Protein AF-A0A707ZUS3-F1 (afdb_monomer)

Radius of gyration: 14.58 Å; Cα contacts (8 Å, |Δi|>4): 76; chains: 1; bounding box: 31×20×42 Å

Secondary structure (DSSP, 8-state):
----HHHHHHHHHTT-EEEEEEEEE-TTT--EEEEEEEEEEEETTTEEEEGGGTGGG-

InterPro domains:
  IPR001633 EAL domain [PF00563] (7-58)
  IPR001633 EAL domain [PS50883] (1-58)
  IPR035919 EAL domain superfamily [G3DSA:3.20.20.450] (5-58)
  IPR035919 EAL domain superfamily [SSF141868] (7-57)

Solvent-accessible surface area (backbone atoms only — not comparable to full-atom values): 3581 Å² total; per-residue (Å²): 115,88,60,53,59,70,57,52,54,50,36,58,76,67,60,30,61,45,82,42,76,46,77,36,59,39,92,88,79,64,47,76,78,50,64,49,80,41,60,28,35,56,38,94,89,74,43,79,37,56,48,87,53,52,56,86,48,107

Organism: Salmonella typhimurium (NCBI:txid90371)

Mean predicted aligned error: 2.99 Å

Foldseek 3Di:
DADAPVVVVVQVVVVQKDWDWAFDADPPPRDGPGTDTFIWGCDVPPGIDGCVVYVVND

Nearest PDB structures (foldseek):
  5m1t-assembly1_A  TM=9.140E-01  e=2.702E-04  Pseudomonas aeruginosa PAO1
  2r6o-assembly1_A  TM=9.354E-01  e=6.087E-04  Thiobacillus denitrificans ATCC 25259
  5mkg-assembly1_A  TM=9.192E-01  e=4.454E-04  Pseudomonas aeruginosa
  3s83-assembly1_A  TM=8.758E-01  e=4.454E-04  Caulobacter vibrioides
  6hq7-assembly1_B  TM=9.370E-01  e=6.898E-04  Bdellovibrio bacteriovorus HD100

Sequence (58 aa):
MHFSAFRLQQAIRNREFTPFYQPIVCATGGEVVGCEMLARWLHPQKGLLSAGNFIPAI

pLDDT: mean 96.05, std 4.22, range [75.94, 98.5]

Structure (mmCIF, N/CA/C/O backbone):
data_AF-A0A707ZUS3-F1
#
_entry.id   AF-A0A707ZUS3-F1
#
loop_
_atom_site.group_PDB
_atom_site.id
_atom_site.type_symbol
_atom_site.label_atom_id
_atom_site.label_alt_id
_atom_site.label_comp_id
_atom_site.label_asym_id
_atom_site.label_entity_id
_atom_sit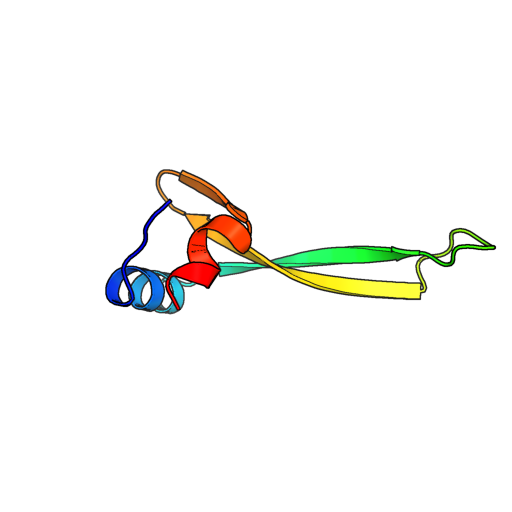e.label_seq_id
_atom_site.pdbx_PDB_ins_code
_atom_site.Cartn_x
_atom_site.Cartn_y
_atom_site.Cartn_z
_atom_site.occupancy
_atom_site.B_iso_or_equiv
_atom_site.auth_seq_id
_atom_site.auth_comp_id
_atom_site.auth_asym_id
_atom_site.auth_atom_id
_atom_site.pdbx_PDB_model_num
ATOM 1 N N . MET A 1 1 ? -7.382 13.327 5.944 1.00 75.94 1 MET A N 1
ATOM 2 C CA . MET A 1 1 ? -8.234 12.661 6.961 1.00 75.94 1 MET A CA 1
ATOM 3 C C . MET A 1 1 ? -7.395 12.492 8.213 1.00 7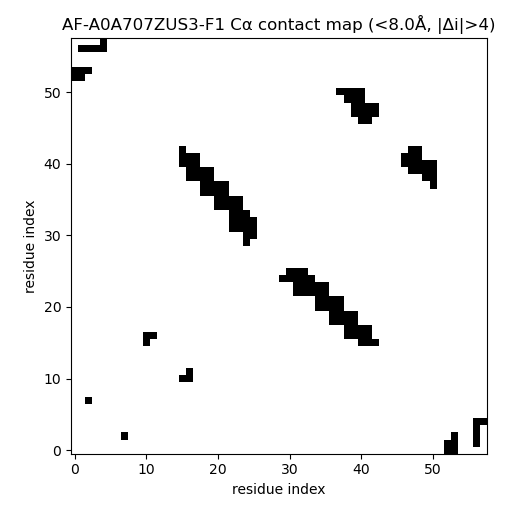5.94 1 MET A C 1
ATOM 5 O O . MET A 1 1 ? -6.193 12.343 8.067 1.00 75.94 1 MET A O 1
ATOM 9 N N . HIS A 1 2 ? -7.992 12.532 9.403 1.00 85.19 2 HIS A N 1
ATOM 10 C CA . HIS A 1 2 ? -7.271 12.288 10.654 1.00 85.19 2 HIS A CA 1
ATOM 11 C C . HIS A 1 2 ? -7.818 11.004 11.287 1.00 85.19 2 HIS A C 1
ATOM 13 O O . HIS A 1 2 ? -9.030 10.884 11.475 1.00 85.19 2 HIS A O 1
ATOM 19 N N . PHE A 1 3 ? -6.947 10.027 11.534 1.00 93.81 3 PHE A N 1
ATOM 20 C CA . PHE A 1 3 ? -7.275 8.759 12.188 1.00 93.81 3 PHE A CA 1
ATOM 21 C C . PHE A 1 3 ? -6.505 8.677 13.505 1.00 93.81 3 PHE A C 1
ATOM 23 O O . PHE A 1 3 ? -5.414 9.221 13.607 1.00 93.81 3 PHE A O 1
ATOM 30 N N . SER A 1 4 ? -7.063 8.019 14.519 1.00 94.56 4 SER A N 1
ATOM 31 C CA . SER A 1 4 ? -6.347 7.785 15.776 1.00 94.56 4 SER A CA 1
ATOM 32 C C . SER A 1 4 ? -5.544 6.487 15.719 1.00 94.56 4 SER A C 1
ATOM 34 O O . SER A 1 4 ? -5.957 5.524 15.064 1.00 94.56 4 SER A O 1
ATOM 36 N N . ALA A 1 5 ? -4.452 6.415 16.485 1.00 93.38 5 ALA A N 1
ATOM 37 C CA . ALA A 1 5 ? -3.658 5.194 16.632 1.00 93.38 5 ALA A CA 1
ATOM 38 C C . ALA A 1 5 ? -4.515 3.999 17.094 1.00 93.38 5 ALA A C 1
ATOM 40 O O . ALA A 1 5 ? -4.404 2.899 16.554 1.00 93.38 5 ALA A O 1
ATOM 41 N N . PHE A 1 6 ? -5.449 4.226 18.027 1.00 95.31 6 PHE A N 1
ATOM 42 C CA . PHE A 1 6 ? -6.396 3.198 18.471 1.00 95.31 6 PHE A CA 1
ATOM 43 C C . PHE A 1 6 ? -7.250 2.656 17.315 1.00 95.31 6 PHE A C 1
ATOM 45 O O . PHE A 1 6 ? -7.430 1.441 17.186 1.00 95.31 6 PHE A O 1
ATOM 52 N N . ARG A 1 7 ? -7.747 3.536 16.432 1.00 96.06 7 ARG A N 1
ATOM 53 C CA . ARG A 1 7 ? -8.552 3.113 15.281 1.00 96.06 7 ARG A CA 1
ATOM 54 C C . ARG A 1 7 ? -7.730 2.296 14.284 1.00 96.06 7 ARG A C 1
ATOM 56 O O . ARG A 1 7 ? -8.256 1.308 13.768 1.00 96.06 7 ARG A O 1
ATOM 63 N N . LEU A 1 8 ? -6.471 2.673 14.045 1.00 96.31 8 LEU A N 1
ATOM 64 C CA . LEU A 1 8 ? -5.551 1.923 13.181 1.00 96.31 8 LEU A CA 1
ATOM 65 C C . LEU A 1 8 ? -5.256 0.531 13.750 1.00 96.31 8 LEU A C 1
ATOM 67 O O . LEU A 1 8 ? -5.364 -0.458 13.031 1.00 96.31 8 LEU A O 1
ATOM 71 N N . GLN A 1 9 ? -4.993 0.423 15.054 1.00 96.44 9 GLN A N 1
ATOM 72 C CA . GLN A 1 9 ? -4.817 -0.874 15.714 1.00 96.44 9 GLN A CA 1
ATOM 73 C C . GLN A 1 9 ? -6.054 -1.768 15.578 1.00 96.44 9 GLN A C 1
ATOM 75 O O . GLN A 1 9 ? -5.934 -2.971 15.342 1.00 96.44 9 GLN A O 1
ATOM 80 N N . GLN A 1 10 ? -7.253 -1.196 15.705 1.00 97.75 10 GLN A N 1
ATOM 81 C CA . GLN A 1 10 ? -8.491 -1.938 15.485 1.00 97.75 10 GLN A CA 1
ATOM 82 C C . GLN A 1 10 ? -8.619 -2.409 14.030 1.00 97.75 10 GLN A C 1
ATOM 84 O O . GLN A 1 10 ? -8.982 -3.557 13.804 1.00 97.75 10 GLN A O 1
ATOM 89 N N . ALA A 1 11 ? -8.272 -1.566 13.055 1.00 97.62 11 ALA A N 1
ATOM 90 C CA . ALA A 1 11 ? -8.293 -1.935 11.640 1.00 97.62 11 ALA A CA 1
ATOM 91 C C . ALA A 1 11 ? -7.316 -3.080 11.317 1.00 97.62 11 ALA A C 1
ATOM 93 O O . ALA A 1 11 ? -7.661 -3.973 10.545 1.00 97.62 11 ALA A O 1
ATOM 94 N N . ILE A 1 12 ? -6.142 -3.111 11.964 1.00 96.81 12 ILE A N 1
ATOM 95 C CA . ILE A 1 12 ? -5.194 -4.234 11.870 1.00 96.81 12 ILE A CA 1
ATOM 96 C C . ILE A 1 12 ? -5.833 -5.517 12.414 1.00 96.81 12 ILE A C 1
ATOM 98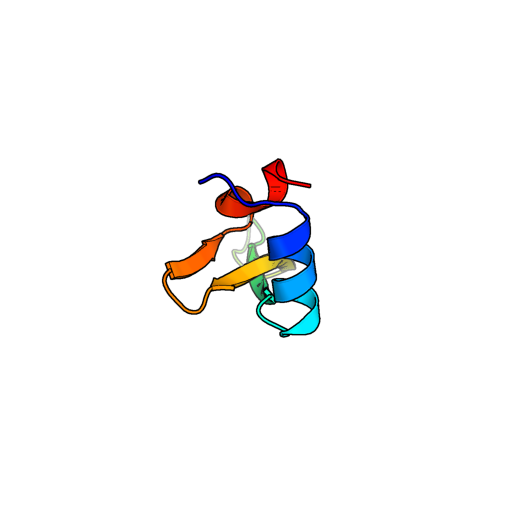 O O . ILE A 1 12 ? -5.854 -6.531 11.718 1.00 96.81 12 ILE A O 1
ATOM 102 N N . ARG A 1 13 ? -6.400 -5.476 13.631 1.00 98.12 13 ARG A N 1
ATOM 103 C CA . ARG A 1 13 ? -7.075 -6.641 14.240 1.00 98.12 13 ARG A CA 1
ATOM 104 C C . ARG A 1 13 ? -8.229 -7.161 13.380 1.00 98.12 13 ARG A C 1
ATOM 106 O O . ARG A 1 13 ? -8.404 -8.368 13.261 1.00 98.12 13 ARG A O 1
ATOM 113 N N . ASN A 1 14 ? -8.965 -6.253 12.748 1.00 98.31 14 ASN A N 1
ATOM 114 C CA . ASN A 1 14 ? -10.095 -6.563 11.878 1.00 98.31 14 ASN A CA 1
ATOM 115 C C . ASN A 1 14 ? -9.693 -6.977 10.448 1.00 98.31 14 ASN A C 1
ATOM 117 O O . ASN A 1 14 ? -10.576 -7.239 9.637 1.00 98.31 14 ASN A O 1
ATOM 121 N N . ARG A 1 15 ? -8.391 -7.034 10.120 1.00 98.06 15 ARG A N 1
ATOM 122 C CA . ARG A 1 15 ? -7.876 -7.343 8.771 1.00 98.06 15 ARG A CA 1
ATOM 123 C C . ARG A 1 15 ? -8.438 -6.424 7.678 1.00 98.06 15 ARG A C 1
ATOM 125 O O . ARG A 1 15 ? -8.697 -6.851 6.559 1.00 98.06 15 ARG A O 1
ATOM 132 N N . GLU A 1 16 ? -8.605 -5.143 8.000 1.00 98.50 16 GLU A N 1
ATOM 133 C CA . GLU A 1 16 ? -9.139 -4.144 7.064 1.00 98.50 16 GLU A CA 1
ATOM 134 C C . GLU A 1 16 ? -8.077 -3.641 6.066 1.00 98.50 16 GLU A C 1
ATOM 136 O O . GLU A 1 16 ? -8.411 -2.944 5.109 1.00 98.50 16 GLU A O 1
ATOM 141 N N . PHE A 1 17 ? -6.797 -3.973 6.267 1.00 98.19 17 PHE A N 1
ATOM 142 C CA . PHE A 1 17 ? -5.718 -3.611 5.350 1.00 98.19 17 PHE A CA 1
ATOM 143 C C . PHE A 1 17 ? -5.411 -4.744 4.375 1.00 98.19 17 PHE A C 1
ATOM 145 O O . PHE A 1 17 ? -5.276 -5.899 4.770 1.00 98.19 17 PHE A O 1
ATOM 152 N N . THR A 1 18 ? -5.257 -4.394 3.103 1.00 98.06 18 THR A N 1
ATOM 153 C CA . THR A 1 18 ? -4.977 -5.326 2.012 1.00 98.06 18 THR A CA 1
ATOM 154 C C . THR A 1 18 ? -3.844 -4.793 1.128 1.00 98.06 18 THR A C 1
ATOM 156 O O . THR A 1 18 ? -3.754 -3.573 0.930 1.00 98.06 18 THR A O 1
ATOM 159 N N . PRO A 1 19 ? -2.954 -5.656 0.608 1.00 98.06 19 PRO A N 1
ATOM 160 C CA . PRO A 1 19 ? -1.942 -5.242 -0.351 1.00 98.06 19 PRO A CA 1
ATOM 161 C C . PRO A 1 19 ? -2.565 -5.023 -1.732 1.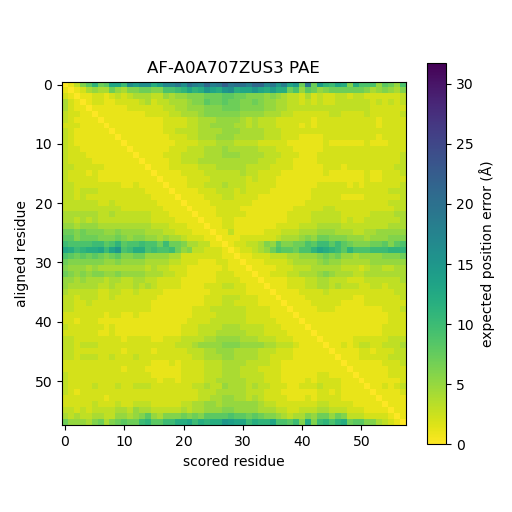00 98.06 19 PRO A C 1
ATOM 163 O O . PRO A 1 19 ? -3.329 -5.846 -2.232 1.00 98.06 19 PRO A O 1
ATOM 166 N N . PHE A 1 20 ? -2.215 -3.912 -2.369 1.00 98.31 20 PHE A N 1
ATOM 167 C CA . PHE A 1 20 ? -2.387 -3.709 -3.805 1.00 98.31 20 PHE A CA 1
ATOM 168 C C . PHE A 1 20 ? -1.005 -3.701 -4.452 1.00 98.31 20 PHE A C 1
ATOM 170 O O . PHE A 1 20 ? -0.038 -3.285 -3.819 1.00 98.31 20 PHE A O 1
ATOM 177 N N . TYR A 1 21 ? -0.907 -4.125 -5.709 1.00 98.19 21 TYR A N 1
ATOM 178 C CA . TYR A 1 21 ? 0.369 -4.224 -6.415 1.00 98.19 21 TYR A CA 1
ATOM 179 C C . TYR A 1 21 ? 0.382 -3.273 -7.605 1.00 98.19 21 TYR A C 1
ATOM 181 O O . TYR A 1 21 ? -0.484 -3.357 -8.475 1.00 98.19 21 TYR A O 1
ATOM 189 N N . GLN A 1 22 ? 1.352 -2.364 -7.630 1.00 98.25 22 GLN A N 1
ATOM 190 C CA . GLN A 1 22 ? 1.584 -1.468 -8.755 1.00 98.25 22 GLN A CA 1
ATOM 191 C C . GLN A 1 22 ? 2.732 -2.025 -9.607 1.00 98.25 22 GLN A C 1
ATOM 193 O O . GLN A 1 22 ? 3.844 -2.150 -9.092 1.00 98.25 22 GLN A O 1
ATOM 198 N N . PRO A 1 23 ? 2.499 -2.387 -10.883 1.00 97.94 23 PRO A N 1
ATOM 199 C CA . PRO A 1 23 ? 3.556 -2.878 -11.758 1.00 97.94 23 PRO A CA 1
ATOM 200 C C . PRO A 1 23 ? 4.667 -1.844 -11.946 1.00 97.94 23 PRO A C 1
ATOM 202 O O . PRO A 1 23 ? 4.399 -0.659 -12.142 1.00 97.94 23 PRO A O 1
ATOM 205 N N . ILE A 1 24 ? 5.909 -2.317 -11.932 1.00 98.38 24 ILE A N 1
ATOM 206 C CA . ILE A 1 24 ? 7.086 -1.558 -12.351 1.00 98.38 24 ILE A CA 1
ATOM 207 C C . ILE A 1 24 ? 7.434 -2.042 -13.755 1.00 98.38 24 ILE A C 1
ATOM 209 O O . ILE A 1 24 ? 7.626 -3.242 -13.966 1.00 98.38 24 ILE A O 1
ATOM 213 N N . VAL A 1 25 ? 7.487 -1.115 -14.709 1.00 98.06 25 VAL A N 1
ATOM 214 C CA . VAL A 1 25 ? 7.722 -1.414 -16.126 1.00 98.06 25 VAL A CA 1
ATOM 215 C C . VAL A 1 25 ? 9.109 -0.960 -16.561 1.00 98.06 25 VAL A C 1
ATOM 217 O O . VAL A 1 25 ? 9.594 0.090 -16.136 1.00 98.06 25 VAL A O 1
ATOM 220 N N . CYS A 1 26 ? 9.751 -1.751 -17.416 1.00 98.06 26 CYS A N 1
ATOM 221 C CA . CYS A 1 26 ? 10.987 -1.370 -18.080 1.00 98.06 26 CYS A CA 1
ATOM 222 C C . CYS A 1 26 ? 10.737 -0.176 -19.007 1.00 98.06 26 CYS A C 1
ATOM 224 O O . CYS A 1 26 ? 9.851 -0.220 -19.859 1.00 98.06 26 CYS A O 1
ATOM 226 N N . ALA A 1 27 ? 11.528 0.890 -18.869 1.00 96.75 27 ALA A N 1
ATOM 227 C CA . ALA A 1 27 ? 11.329 2.119 -19.639 1.00 96.75 27 ALA A CA 1
ATOM 228 C C . ALA A 1 27 ? 11.613 1.956 -21.143 1.00 96.75 27 ALA A C 1
ATOM 230 O O . ALA A 1 27 ? 11.072 2.709 -21.948 1.00 96.75 27 ALA A O 1
ATOM 231 N N . THR A 1 28 ? 12.469 1.004 -21.526 1.00 95.88 28 THR A N 1
ATOM 232 C CA . THR A 1 28 ? 12.874 0.797 -22.924 1.00 95.88 28 THR A CA 1
ATOM 233 C C . THR A 1 28 ? 11.988 -0.205 -23.663 1.00 95.88 28 THR A C 1
ATOM 235 O O . THR A 1 28 ? 11.724 0.008 -24.843 1.00 95.88 28 THR A O 1
ATOM 238 N N . GLY A 1 29 ? 11.534 -1.278 -23.000 1.00 92.56 29 GLY A N 1
ATOM 239 C CA . GLY A 1 29 ? 10.767 -2.366 -23.629 1.00 92.56 29 GLY A CA 1
ATOM 240 C C . GLY A 1 29 ? 9.314 -2.514 -23.159 1.00 92.56 29 GLY A C 1
ATOM 241 O O . GLY A 1 29 ? 8.531 -3.209 -23.804 1.00 92.56 29 GLY A O 1
ATOM 242 N N . GLY A 1 30 ? 8.914 -1.826 -22.083 1.00 95.50 30 GLY A N 1
ATOM 243 C CA . GLY A 1 30 ? 7.544 -1.836 -21.558 1.00 95.50 30 GLY A CA 1
ATOM 244 C C . GLY A 1 30 ? 7.145 -3.113 -20.810 1.00 95.50 30 GLY A C 1
ATOM 245 O O . GLY A 1 30 ? 6.024 -3.197 -20.306 1.00 95.50 30 GLY A O 1
ATOM 246 N N . GLU A 1 31 ? 8.031 -4.100 -20.701 1.00 97.94 31 GLU A N 1
ATOM 247 C CA . GLU A 1 31 ? 7.789 -5.319 -19.941 1.00 97.94 31 GLU A CA 1
ATOM 248 C C . GLU A 1 31 ? 7.684 -5.041 -18.437 1.00 97.94 31 GLU A C 1
ATOM 250 O O . GLU A 1 31 ? 8.350 -4.158 -17.891 1.00 97.94 31 GLU A O 1
ATOM 255 N N . VAL A 1 32 ? 6.847 -5.812 -17.742 1.00 98.00 32 VAL A N 1
ATOM 256 C CA . VAL A 1 32 ? 6.768 -5.759 -16.279 1.00 98.00 32 VAL A CA 1
ATOM 257 C C . VAL A 1 32 ? 8.008 -6.437 -15.701 1.00 98.00 32 VAL A C 1
ATOM 259 O O . VAL A 1 32 ? 8.218 -7.629 -15.908 1.00 98.00 32 VAL A O 1
ATOM 262 N N . VAL A 1 33 ? 8.807 -5.681 -14.949 1.00 97.88 33 VAL A N 1
ATOM 263 C CA . VAL A 1 33 ? 10.055 -6.154 -14.319 1.00 97.88 33 VAL A CA 1
ATOM 264 C C . VAL A 1 33 ? 9.926 -6.346 -12.809 1.00 97.88 33 VAL A C 1
ATOM 266 O O . VAL A 1 33 ? 10.827 -6.871 -12.161 1.00 97.88 33 VAL A O 1
ATOM 269 N N . GLY A 1 34 ? 8.802 -5.930 -12.228 1.00 98.06 34 GLY A N 1
ATOM 270 C CA . GLY A 1 34 ? 8.529 -6.077 -10.805 1.00 98.06 34 GLY A CA 1
ATOM 271 C C . GLY A 1 34 ? 7.210 -5.432 -10.404 1.00 98.06 34 GLY A C 1
ATOM 272 O O . GLY A 1 34 ? 6.403 -5.043 -11.251 1.00 98.06 34 GLY A O 1
ATOM 273 N N . CYS A 1 35 ? 6.989 -5.301 -9.099 1.00 98.25 35 CYS A N 1
ATOM 274 C CA . CYS A 1 35 ? 5.868 -4.537 -8.566 1.00 98.25 35 CYS A CA 1
ATOM 275 C C . CYS A 1 35 ? 6.203 -3.912 -7.209 1.00 98.25 35 CYS A C 1
ATOM 277 O O . CYS A 1 35 ? 6.990 -4.458 -6.437 1.00 98.25 35 CYS A O 1
ATOM 279 N N . GLU A 1 36 ? 5.574 -2.778 -6.919 1.00 98.44 36 GLU A N 1
ATOM 280 C CA . GLU A 1 36 ? 5.534 -2.185 -5.587 1.00 98.44 36 GLU A CA 1
ATOM 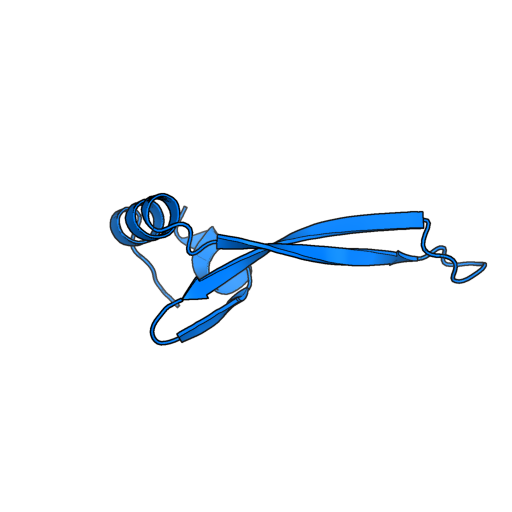281 C C . GLU A 1 36 ? 4.266 -2.651 -4.862 1.00 98.44 36 GLU A C 1
ATOM 283 O O . GLU A 1 36 ? 3.159 -2.567 -5.403 1.00 98.44 36 GLU A O 1
ATOM 288 N N . MET A 1 37 ? 4.416 -3.133 -3.626 1.00 98.25 37 MET A N 1
ATOM 289 C CA . MET A 1 37 ? 3.282 -3.423 -2.752 1.00 98.25 37 MET A CA 1
ATOM 290 C C . MET A 1 37 ? 2.858 -2.146 -2.026 1.00 98.25 37 MET A C 1
ATOM 292 O O . MET A 1 37 ? 3.590 -1.606 -1.201 1.00 98.25 37 MET A O 1
ATOM 296 N N . LEU A 1 38 ? 1.628 -1.710 -2.270 1.00 98.12 38 LEU A N 1
ATOM 297 C CA . LEU A 1 38 ? 1.033 -0.540 -1.651 1.00 98.12 38 LEU A CA 1
ATOM 298 C C . LEU A 1 38 ? -0.087 -0.951 -0.699 1.00 98.12 38 LEU A C 1
ATOM 300 O O . LEU A 1 38 ? -1.060 -1.592 -1.099 1.00 98.12 38 LEU A O 1
ATOM 304 N N . ALA A 1 39 ? -0.003 -0.5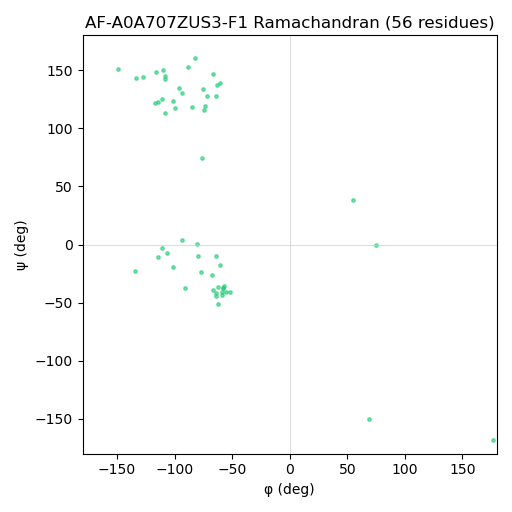10 0.555 1.00 97.56 39 ALA A N 1
ATOM 305 C CA . ALA A 1 39 ? -1.077 -0.726 1.514 1.00 97.56 39 ALA A CA 1
ATOM 306 C C . ALA A 1 39 ? -2.365 -0.011 1.065 1.00 97.56 39 ALA A C 1
ATOM 308 O O . ALA A 1 39 ? -2.357 1.149 0.624 1.00 97.56 39 ALA A O 1
ATOM 309 N N . ARG A 1 40 ? -3.493 -0.703 1.204 1.00 98.31 40 ARG A N 1
ATOM 310 C CA . ARG A 1 40 ? -4.836 -0.141 1.076 1.00 98.31 40 ARG A CA 1
ATOM 311 C C . ARG A 1 40 ? -5.658 -0.490 2.295 1.00 98.31 40 ARG A C 1
ATOM 313 O O . ARG A 1 40 ? -5.531 -1.583 2.833 1.00 98.31 40 ARG A O 1
ATOM 320 N N . TRP A 1 41 ? -6.519 0.429 2.704 1.00 98.19 41 TRP A N 1
ATOM 321 C CA . TRP A 1 41 ? -7.464 0.196 3.787 1.00 98.19 41 TRP A CA 1
ATOM 322 C C . TRP A 1 41 ? -8.869 0.070 3.205 1.00 98.19 41 TRP A C 1
ATOM 324 O O . TRP A 1 41 ? -9.414 1.041 2.687 1.00 98.19 41 TRP A O 1
ATOM 334 N N . LEU A 1 42 ? -9.456 -1.121 3.293 1.00 98.31 42 LEU A N 1
ATOM 335 C CA . LEU A 1 42 ? -10.873 -1.374 3.046 1.00 98.31 42 LEU A CA 1
ATOM 336 C C . LEU A 1 42 ? -11.686 -0.883 4.251 1.00 98.31 42 LEU A C 1
ATOM 338 O O . LEU A 1 42 ? -12.123 -1.660 5.098 1.00 98.31 42 LEU A O 1
ATOM 342 N N . HIS A 1 43 ? -11.835 0.434 4.371 1.00 98.00 43 HIS A N 1
ATOM 343 C CA . HIS A 1 43 ? -12.517 1.044 5.503 1.00 98.00 43 HIS A CA 1
ATOM 344 C C . HIS A 1 43 ? -14.032 0.781 5.412 1.00 98.00 43 HIS A C 1
ATOM 346 O O . HIS A 1 43 ? -14.644 1.169 4.412 1.00 98.00 43 HIS A O 1
ATOM 352 N N . PRO A 1 44 ? -14.692 0.251 6.462 1.00 97.38 44 PRO A N 1
ATOM 353 C CA . PRO A 1 44 ? -16.081 -0.213 6.368 1.00 97.38 44 PRO A CA 1
ATOM 354 C C . PRO A 1 44 ? -17.081 0.858 5.902 1.00 97.38 44 PRO A C 1
ATOM 356 O O . PRO A 1 44 ? -18.013 0.561 5.169 1.00 97.38 44 PRO A O 1
ATOM 359 N N . GLN A 1 45 ? -16.874 2.118 6.304 1.00 96.56 45 GLN A N 1
ATOM 360 C CA . GLN A 1 45 ? -17.747 3.245 5.935 1.00 96.56 45 GLN A CA 1
ATOM 361 C C . GLN A 1 45 ? -17.200 4.141 4.815 1.00 96.56 45 GLN A C 1
ATOM 363 O O . GLN A 1 45 ? -17.956 4.911 4.235 1.00 96.56 45 GLN A O 1
ATOM 368 N N . LYS A 1 46 ? -15.888 4.110 4.544 1.00 96.12 46 LYS A N 1
ATOM 369 C CA . LYS A 1 46 ? -15.229 5.053 3.617 1.00 96.12 46 LYS A CA 1
ATOM 370 C C . LYS A 1 46 ? -14.755 4.381 2.331 1.00 96.12 46 LYS A C 1
ATOM 372 O O . LYS A 1 46 ? -14.232 5.059 1.454 1.00 96.12 46 LYS A O 1
ATOM 377 N N . GLY A 1 47 ? -14.935 3.066 2.226 1.00 97.06 47 GLY A N 1
ATOM 378 C CA . GLY A 1 47 ? -14.453 2.276 1.107 1.00 97.06 47 GLY A CA 1
ATOM 379 C C . GLY A 1 47 ? -12.930 2.180 1.086 1.00 97.06 47 GLY A C 1
ATOM 380 O O . GLY A 1 47 ? -12.267 2.187 2.123 1.00 97.06 47 GLY A O 1
ATOM 381 N N . LEU A 1 48 ? -12.384 2.059 -0.120 1.00 97.88 48 LEU A N 1
ATOM 382 C CA . LEU A 1 48 ? -10.959 1.878 -0.359 1.00 97.88 48 LEU A CA 1
ATOM 383 C C . LEU A 1 48 ? -10.188 3.188 -0.140 1.00 97.88 48 LEU A C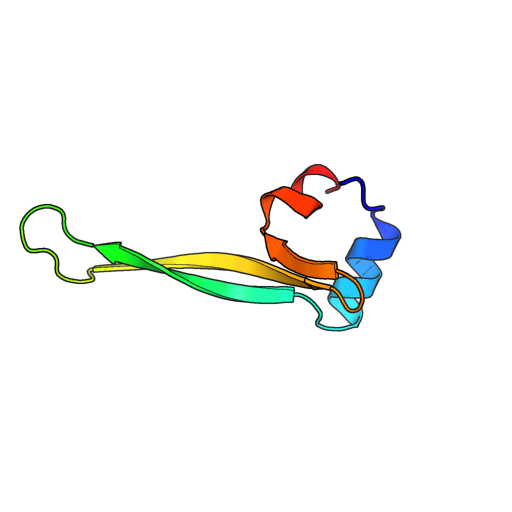 1
ATOM 385 O O . LEU A 1 48 ? -10.353 4.144 -0.893 1.00 97.88 48 LEU A O 1
ATOM 389 N N . LEU A 1 49 ? -9.302 3.211 0.854 1.00 97.81 49 LEU A N 1
ATOM 390 C CA . LEU A 1 49 ? -8.407 4.335 1.134 1.00 97.81 49 LEU A CA 1
ATOM 391 C C . LEU A 1 49 ? -6.959 3.999 0.763 1.00 97.81 49 LEU A C 1
ATOM 393 O O . LEU A 1 49 ? -6.497 2.865 0.937 1.00 97.81 49 LEU A O 1
ATOM 397 N N . SER A 1 50 ? -6.229 5.003 0.276 1.00 97.50 50 SER A N 1
ATOM 398 C CA . SER A 1 50 ? -4.801 4.895 -0.024 1.00 97.50 50 SER A CA 1
ATOM 399 C C . SER A 1 50 ? -3.955 5.081 1.237 1.00 97.50 50 SER A C 1
ATOM 401 O O . SER A 1 50 ? -4.407 5.659 2.227 1.00 97.50 50 SER A O 1
ATOM 403 N N . ALA A 1 51 ? -2.699 4.626 1.192 1.00 96.75 51 ALA A N 1
ATOM 404 C CA . ALA A 1 51 ? -1.744 4.787 2.290 1.00 96.75 51 ALA A CA 1
ATOM 405 C C . ALA A 1 51 ? -1.625 6.249 2.765 1.00 96.75 51 ALA A C 1
ATOM 407 O O . ALA A 1 51 ? -1.658 6.519 3.964 1.00 96.75 51 ALA A O 1
ATOM 408 N N . GLY A 1 52 ? -1.610 7.214 1.838 1.00 96.00 52 GLY A N 1
ATOM 409 C CA . GLY A 1 52 ? -1.538 8.641 2.169 1.00 96.00 52 GLY A CA 1
ATOM 410 C C . GLY A 1 52 ? -2.704 9.159 3.020 1.00 96.00 52 GLY A C 1
ATOM 411 O O . GLY A 1 52 ? -2.585 10.202 3.655 1.00 96.00 52 GLY A O 1
ATOM 412 N N . ASN A 1 53 ? -3.831 8.441 3.088 1.00 96.69 53 ASN A N 1
ATOM 413 C CA . ASN A 1 53 ? -4.943 8.828 3.951 1.00 96.69 53 ASN A CA 1
ATOM 414 C C . ASN A 1 53 ? -4.714 8.508 5.435 1.00 96.69 53 ASN A C 1
ATOM 416 O O . ASN A 1 53 ? -5.378 9.135 6.262 1.00 96.69 53 ASN A O 1
ATOM 420 N N . PHE A 1 54 ? -3.852 7.542 5.773 1.00 95.75 54 PHE A N 1
ATOM 421 C CA . PHE A 1 54 ? -3.751 7.003 7.136 1.00 95.75 54 PHE A CA 1
ATOM 422 C C . PHE A 1 54 ? -2.327 6.841 7.678 1.00 95.75 54 PHE A C 1
ATOM 424 O O . PHE A 1 54 ? -2.166 6.851 8.893 1.00 95.75 54 PHE A O 1
ATOM 431 N N . ILE A 1 55 ? -1.303 6.740 6.826 1.00 94.44 55 ILE A N 1
ATOM 432 C CA . ILE A 1 55 ? 0.098 6.657 7.268 1.00 94.44 55 ILE A CA 1
ATOM 433 C C . ILE A 1 55 ? 0.535 7.856 8.130 1.00 94.44 55 ILE A C 1
ATOM 435 O O . ILE A 1 55 ? 1.227 7.613 9.109 1.00 94.44 55 ILE A O 1
ATOM 439 N N . PRO A 1 56 ? 0.111 9.115 7.879 1.00 94.19 56 PRO A N 1
ATOM 440 C CA . PRO A 1 56 ? 0.520 10.247 8.723 1.00 94.19 56 PRO A CA 1
ATOM 441 C C . PRO A 1 56 ? 0.044 10.194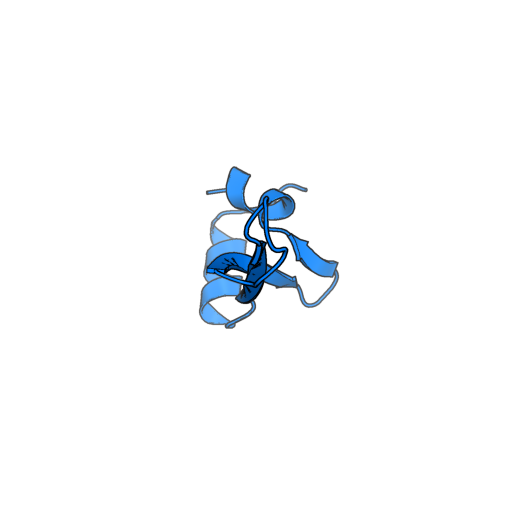 10.184 1.00 94.19 56 PRO A C 1
ATOM 443 O O . PRO A 1 56 ? 0.422 11.050 10.972 1.00 94.19 56 PRO A O 1
ATOM 446 N N . ALA A 1 57 ? -0.848 9.260 10.524 1.00 87.12 57 ALA A N 1
ATOM 447 C CA . ALA A 1 57 ? -1.346 9.058 11.884 1.00 87.12 57 ALA A CA 1
ATOM 448 C C . ALA A 1 57 ? -0.559 7.989 12.668 1.00 87.12 57 ALA A C 1
ATOM 450 O O . ALA A 1 57 ? -0.968 7.624 13.775 1.00 87.12 57 ALA A O 1
ATOM 451 N N . ILE A 1 58 ? 0.506 7.455 12.066 1.00 79.88 58 ILE A N 1
ATOM 452 C CA . ILE A 1 58 ? 1.465 6.526 12.670 1.00 79.88 58 ILE A CA 1
ATOM 4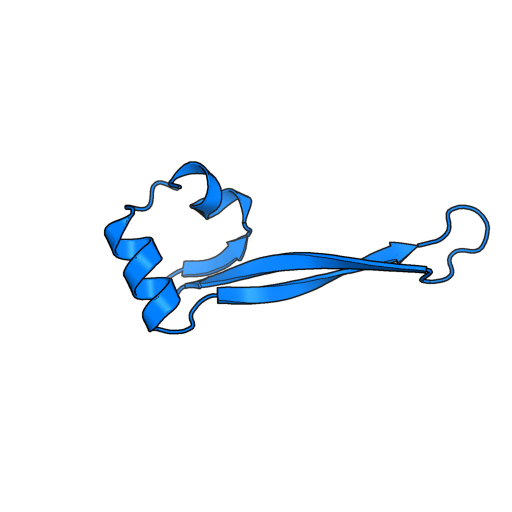53 C C . ILE A 1 58 ? 2.661 7.325 13.182 1.00 79.88 58 ILE A C 1
ATOM 455 O O . ILE A 1 58 ? 3.075 8.269 12.473 1.00 79.88 58 ILE A O 1
#